Protein AF-A0A8X6KY12-F1 (afdb_monomer)

Foldseek 3Di:
DPPPDPDDQVANVCVVCLCVLLVVVQVVLCVLVVPPPDDDDPLSSLVSQVVVQVVCVVVVHDGVVVSVYDHRDPPPCNVVNVSVVVVVVVVVVD

Radius of gyration: 16.09 Å; Cα contacts (8 Å, |Δi|>4): 59; chains: 1; bounding box: 46×24×41 Å

Solvent-accessible surface area (backbone atoms only — not comparable to full-atom values): 5709 Å² total; per-residue (Å²): 132,88,81,80,62,98,76,70,54,53,43,58,55,40,72,78,37,42,65,74,70,19,43,68,56,47,52,50,51,24,64,73,70,73,35,82,82,68,71,95,43,73,68,45,48,33,52,41,37,44,56,50,41,52,52,36,42,73,73,74,43,72,61,44,58,83,61,55,32,80,73,52,69,79,81,60,74,43,69,62,56,65,48,50,57,51,53,52,58,62,61,74,75,110

Structure (mmCIF, N/CA/C/O backbone):
data_AF-A0A8X6KY12-F1
#
_entry.id   AF-A0A8X6KY12-F1
#
loop_
_atom_site.group_PDB
_atom_site.id
_atom_site.type_symbol
_atom_site.label_atom_id
_atom_site.label_alt_id
_atom_site.label_comp_id
_atom_site.label_asym_id
_atom_site.label_entity_id
_atom_site.label_seq_id
_atom_site.pdbx_PDB_ins_code
_atom_site.Cartn_x
_atom_site.Cartn_y
_atom_site.Cartn_z
_atom_site.occupancy
_atom_site.B_iso_or_equiv
_atom_site.auth_seq_id
_atom_site.auth_comp_id
_atom_site.auth_asym_id
_atom_site.auth_atom_id
_atom_site.pdbx_PDB_model_num
ATOM 1 N N . MET A 1 1 ? 4.746 8.047 -30.392 1.00 36.50 1 MET A N 1
ATOM 2 C CA . MET A 1 1 ? 5.661 7.274 -29.526 1.00 36.50 1 MET A CA 1
ATOM 3 C C . MET A 1 1 ? 5.613 7.928 -28.155 1.00 36.50 1 MET A C 1
ATOM 5 O O . MET A 1 1 ? 6.125 9.029 -28.016 1.00 36.50 1 MET A O 1
ATOM 9 N N . LEU A 1 2 ? 4.886 7.354 -27.192 1.00 43.72 2 LEU A N 1
ATOM 10 C CA . LEU A 1 2 ? 4.843 7.910 -25.837 1.00 43.72 2 LEU A CA 1
ATOM 11 C C . LEU A 1 2 ? 6.179 7.579 -25.163 1.00 43.72 2 LEU A C 1
ATOM 13 O O . LEU A 1 2 ? 6.362 6.480 -24.649 1.00 43.72 2 LEU A O 1
ATOM 17 N N . GLN A 1 3 ? 7.130 8.512 -25.229 1.00 48.81 3 GLN A N 1
ATOM 18 C CA . GLN A 1 3 ? 8.305 8.509 -24.362 1.00 48.81 3 GLN A CA 1
ATOM 19 C C . GLN A 1 3 ? 7.825 8.763 -22.933 1.00 48.81 3 GLN A C 1
ATOM 21 O O . GLN A 1 3 ? 7.796 9.895 -22.460 1.00 48.81 3 GLN A O 1
ATOM 26 N N . ILE A 1 4 ? 7.415 7.702 -22.242 1.00 49.44 4 ILE A N 1
ATOM 27 C CA . ILE A 1 4 ? 7.227 7.748 -20.797 1.00 49.44 4 ILE A CA 1
ATOM 28 C C . ILE A 1 4 ? 8.622 7.584 -20.192 1.00 49.44 4 ILE A C 1
ATOM 30 O O . ILE A 1 4 ? 9.081 6.486 -19.907 1.00 49.44 4 ILE A O 1
ATOM 34 N N . CYS A 1 5 ? 9.312 8.721 -20.123 1.00 48.75 5 CYS A N 1
ATOM 35 C CA . CYS A 1 5 ? 10.351 9.076 -19.165 1.00 48.75 5 CYS A CA 1
ATOM 36 C C . CYS A 1 5 ? 11.328 7.961 -18.759 1.00 48.75 5 CYS A C 1
ATOM 38 O O . CYS A 1 5 ? 11.163 7.310 -17.729 1.00 48.75 5 CYS A O 1
ATOM 40 N N . SER A 1 6 ? 12.435 7.872 -19.492 1.00 55.84 6 SER A N 1
ATOM 41 C CA . SER A 1 6 ? 13.647 7.103 -19.185 1.00 55.84 6 SER A CA 1
ATOM 42 C C . SER A 1 6 ? 14.382 7.499 -17.880 1.00 55.84 6 SER A C 1
ATOM 44 O O . SER A 1 6 ? 15.603 7.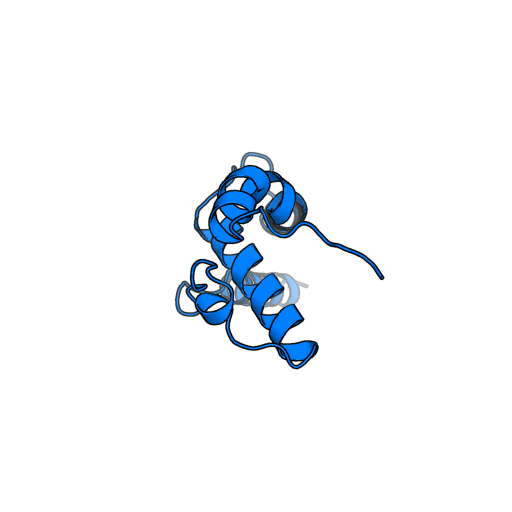397 -17.838 1.00 55.84 6 SER A O 1
ATOM 46 N N . LEU A 1 7 ? 13.713 7.996 -16.829 1.00 55.34 7 LEU A N 1
ATOM 47 C CA . LEU A 1 7 ? 14.395 8.577 -15.654 1.00 55.34 7 LEU A CA 1
ATOM 48 C C . LEU A 1 7 ? 13.754 8.317 -14.282 1.00 55.34 7 LEU A C 1
ATOM 50 O O . LEU A 1 7 ? 14.380 8.636 -13.274 1.00 55.34 7 LEU A O 1
ATOM 54 N N . CYS A 1 8 ? 12.545 7.760 -14.189 1.00 60.50 8 CYS A N 1
ATOM 55 C CA . CYS A 1 8 ? 11.935 7.526 -12.877 1.00 60.50 8 CYS A CA 1
ATOM 56 C C . CYS A 1 8 ? 12.155 6.081 -12.440 1.00 60.50 8 CYS A C 1
ATOM 58 O O . CYS A 1 8 ? 11.584 5.161 -13.023 1.00 60.50 8 CYS A O 1
ATOM 60 N N . ASN A 1 9 ? 12.976 5.882 -11.405 1.00 71.75 9 ASN A N 1
ATOM 61 C CA . ASN A 1 9 ? 13.116 4.573 -10.784 1.00 71.75 9 ASN A CA 1
ATOM 62 C C . ASN A 1 9 ? 11.737 4.144 -10.253 1.00 71.75 9 ASN A C 1
ATOM 64 O O . ASN A 1 9 ? 11.172 4.852 -9.415 1.00 71.75 9 ASN A O 1
ATOM 68 N N . PRO A 1 10 ? 11.188 3.002 -10.691 1.00 74.75 10 PRO A N 1
ATOM 69 C CA . PRO A 1 10 ? 9.849 2.554 -10.302 1.00 74.75 10 PRO A CA 1
ATOM 70 C C . PRO A 1 10 ? 9.685 2.429 -8.781 1.00 74.75 10 PRO A C 1
ATOM 72 O O . PRO A 1 10 ? 8.627 2.758 -8.252 1.00 74.75 10 PRO A O 1
ATOM 75 N N . ASN A 1 11 ? 10.756 2.075 -8.065 1.00 79.69 11 ASN A N 1
ATOM 76 C CA . ASN A 1 11 ? 10.786 2.088 -6.603 1.00 79.69 11 ASN A CA 1
ATOM 77 C C . ASN A 1 11 ? 10.643 3.502 -6.007 1.00 79.69 11 ASN A C 1
ATOM 79 O O . ASN A 1 11 ? 9.859 3.720 -5.091 1.00 79.69 11 ASN A O 1
ATOM 83 N N . GLN A 1 12 ? 11.362 4.493 -6.546 1.00 80.81 12 GLN A N 1
ATOM 84 C CA . GLN A 1 12 ? 11.243 5.881 -6.079 1.00 80.81 12 GLN A CA 1
ATOM 85 C C . GLN A 1 12 ? 9.851 6.442 -6.367 1.00 80.81 12 GLN A C 1
ATOM 87 O O . GLN A 1 12 ? 9.275 7.130 -5.532 1.00 80.81 12 GLN A O 1
ATOM 92 N N . LEU A 1 13 ? 9.289 6.108 -7.529 1.00 82.19 13 LEU A N 1
ATOM 93 C CA . LEU A 1 13 ? 7.934 6.506 -7.888 1.00 82.19 13 LEU A CA 1
ATOM 94 C C . LEU A 1 13 ? 6.897 5.867 -6.955 1.00 82.19 13 LEU A C 1
ATOM 96 O O . LEU A 1 13 ? 5.931 6.525 -6.580 1.00 82.19 13 LEU A O 1
ATOM 100 N N . TRP A 1 14 ? 7.107 4.615 -6.543 1.00 85.75 14 TRP A N 1
ATOM 101 C CA . TRP A 1 14 ? 6.287 3.984 -5.515 1.00 85.75 14 TRP A CA 1
ATOM 102 C C . TRP A 1 14 ? 6.385 4.724 -4.182 1.00 85.75 14 TRP A C 1
ATOM 104 O O . TRP A 1 14 ? 5.369 5.186 -3.682 1.00 85.75 14 TRP A O 1
ATOM 114 N N . ILE A 1 15 ? 7.592 4.914 -3.647 1.00 83.56 15 ILE A N 1
ATOM 115 C CA . ILE A 1 15 ? 7.806 5.570 -2.346 1.00 83.56 15 ILE A CA 1
ATOM 116 C C . ILE A 1 15 ? 7.186 6.975 -2.316 1.00 83.56 15 ILE A C 1
ATOM 118 O O . ILE A 1 15 ? 6.521 7.330 -1.346 1.00 83.56 15 ILE A O 1
ATOM 122 N N . ASN A 1 16 ? 7.339 7.749 -3.392 1.00 85.44 16 ASN A N 1
ATOM 123 C CA . ASN A 1 16 ? 6.844 9.126 -3.466 1.00 85.44 16 ASN A CA 1
ATOM 124 C C . ASN A 1 16 ? 5.318 9.229 -3.604 1.00 85.44 16 ASN A C 1
ATOM 126 O O . ASN A 1 16 ? 4.751 10.279 -3.314 1.00 85.44 16 ASN A O 1
ATOM 130 N N . HIS A 1 17 ? 4.652 8.179 -4.091 1.00 84.31 17 HIS A N 1
ATOM 131 C CA . HIS A 1 17 ? 3.228 8.228 -4.439 1.00 84.31 17 HIS A CA 1
ATOM 132 C C . HIS A 1 17 ? 2.395 7.100 -3.820 1.00 84.31 17 HIS A C 1
ATOM 134 O O . HIS A 1 17 ? 1.229 6.952 -4.179 1.00 84.31 17 HIS A O 1
ATOM 140 N N . GLN A 1 18 ? 2.952 6.303 -2.907 1.00 85.12 18 GLN A N 1
ATOM 141 C CA . GLN A 1 18 ? 2.266 5.156 -2.305 1.00 85.12 18 GLN A CA 1
ATOM 142 C C . GLN A 1 18 ? 0.996 5.556 -1.549 1.00 85.12 18 GLN A C 1
ATOM 144 O O . GLN A 1 18 ? 0.003 4.841 -1.630 1.00 85.12 18 GLN A O 1
ATOM 149 N N . GLU A 1 19 ? 0.985 6.709 -0.876 1.00 87.50 19 GLU A N 1
ATOM 150 C CA . GLU A 1 19 ? -0.200 7.232 -0.180 1.00 87.50 19 GLU A CA 1
ATOM 151 C C . GLU A 1 19 ? -1.325 7.532 -1.167 1.00 87.50 19 GLU A C 1
ATOM 153 O O . GLU A 1 19 ? -2.394 6.938 -1.086 1.00 87.50 19 GLU A O 1
ATOM 158 N N . ILE A 1 20 ? -1.046 8.349 -2.184 1.00 87.25 20 ILE A N 1
ATOM 159 C CA . ILE A 1 20 ? -2.024 8.701 -3.224 1.00 87.25 20 ILE A CA 1
ATOM 160 C C . ILE A 1 20 ? -2.508 7.443 -3.961 1.00 87.25 20 ILE A C 1
ATOM 162 O O . ILE A 1 20 ? -3.694 7.284 -4.229 1.00 87.25 20 ILE A O 1
ATOM 166 N N . ARG A 1 21 ? -1.607 6.501 -4.268 1.00 82.50 21 ARG A N 1
ATOM 167 C CA . ARG A 1 21 ? -1.963 5.252 -4.963 1.00 82.50 21 ARG A CA 1
ATOM 168 C C . ARG A 1 21 ? -2.757 4.267 -4.114 1.00 82.50 21 ARG A C 1
ATOM 170 O O . ARG A 1 21 ? -3.360 3.355 -4.673 1.00 82.50 21 ARG A O 1
ATOM 177 N N . SER A 1 22 ? -2.733 4.413 -2.795 1.00 89.56 22 SER A N 1
ATOM 178 C CA . SER A 1 22 ? -3.457 3.545 -1.867 1.00 89.56 22 SER A CA 1
ATOM 179 C C . SER A 1 22 ? -4.639 4.244 -1.192 1.00 89.56 22 SER A C 1
ATOM 181 O O . SER A 1 22 ? -5.340 3.615 -0.403 1.00 89.56 22 SER A O 1
ATOM 183 N N . GLU A 1 23 ? -4.922 5.501 -1.540 1.00 90.69 23 GLU A N 1
ATOM 184 C CA . GLU A 1 23 ? -6.027 6.292 -0.990 1.00 90.69 23 GLU A CA 1
ATOM 185 C C . GLU A 1 23 ? -7.386 5.619 -1.220 1.00 90.69 23 GLU A C 1
ATOM 187 O O . GLU A 1 23 ? -8.182 5.485 -0.288 1.00 90.69 23 GLU A O 1
ATOM 192 N N . ASP A 1 24 ? -7.628 5.114 -2.432 1.00 89.06 24 ASP A N 1
ATOM 193 C CA . ASP A 1 24 ? -8.860 4.390 -2.761 1.00 89.06 24 ASP A CA 1
ATOM 194 C C . ASP A 1 24 ? -9.028 3.131 -1.898 1.00 89.06 24 ASP A C 1
ATOM 196 O O . ASP A 1 24 ? -10.132 2.808 -1.451 1.00 89.06 24 ASP A O 1
ATOM 200 N N . ILE A 1 25 ? -7.919 2.447 -1.602 1.00 87.56 25 ILE A N 1
ATOM 201 C CA . ILE A 1 25 ? -7.907 1.257 -0.747 1.00 87.56 25 ILE A CA 1
ATOM 202 C C . ILE A 1 25 ? -8.177 1.651 0.698 1.00 87.56 25 ILE A C 1
ATOM 204 O O .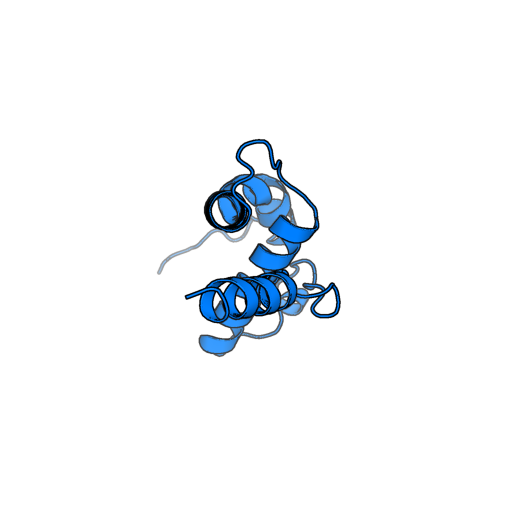 ILE A 1 25 ? -9.029 1.039 1.337 1.00 87.56 25 ILE A O 1
ATOM 208 N N . LEU A 1 26 ? -7.513 2.690 1.208 1.00 89.50 26 LEU A N 1
ATOM 209 C CA . LEU A 1 26 ? -7.778 3.225 2.540 1.00 89.50 26 LEU A CA 1
ATOM 210 C C . LEU A 1 26 ? -9.258 3.592 2.680 1.00 89.50 26 LEU A C 1
ATOM 212 O O . LEU A 1 26 ? -9.908 3.192 3.644 1.00 89.50 26 LEU A O 1
ATOM 216 N N . ARG A 1 27 ? -9.830 4.284 1.691 1.00 88.56 27 ARG A N 1
ATOM 217 C CA . ARG A 1 27 ? -11.249 4.651 1.675 1.00 88.56 27 ARG A CA 1
ATOM 218 C C . ARG A 1 27 ? -12.158 3.426 1.692 1.00 88.56 27 ARG A C 1
ATOM 220 O O . ARG A 1 27 ? -13.147 3.410 2.434 1.00 88.56 27 ARG A O 1
ATOM 227 N N . GLN A 1 28 ? -11.833 2.398 0.911 1.00 86.31 28 GLN A N 1
ATOM 228 C CA . GLN A 1 28 ? -12.578 1.145 0.904 1.00 86.31 28 GLN A CA 1
ATOM 229 C C . GLN A 1 28 ? -12.522 0.465 2.278 1.00 86.31 28 GLN A C 1
ATOM 231 O O . GLN A 1 28 ? -13.568 0.105 2.818 1.00 86.31 28 GLN A O 1
ATOM 236 N N . VAL A 1 29 ? -11.336 0.357 2.883 1.00 85.44 29 VAL A N 1
ATOM 237 C CA . VAL A 1 29 ? -11.149 -0.278 4.195 1.00 85.44 29 VAL A CA 1
ATOM 238 C C . VAL A 1 29 ? -11.855 0.513 5.299 1.00 85.44 29 VAL A C 1
ATOM 240 O O . VAL A 1 29 ? -12.584 -0.088 6.086 1.00 85.44 29 VAL A O 1
ATOM 243 N N . ARG A 1 30 ? -11.749 1.849 5.318 1.00 89.44 30 ARG A N 1
ATOM 244 C CA . ARG A 1 30 ? -12.490 2.726 6.248 1.00 89.44 30 ARG A CA 1
ATOM 245 C C . ARG A 1 30 ? -13.995 2.486 6.171 1.00 89.44 30 ARG A C 1
ATOM 247 O O . ARG A 1 30 ? -14.656 2.301 7.192 1.00 89.44 30 ARG A O 1
ATOM 254 N N . THR A 1 31 ? -14.529 2.438 4.949 1.00 86.62 31 THR A N 1
ATOM 255 C CA . THR A 1 31 ? -15.955 2.180 4.699 1.00 86.62 31 THR A CA 1
ATOM 256 C C . THR A 1 31 ? -16.365 0.797 5.201 1.00 86.62 31 THR A C 1
ATOM 258 O O . THR A 1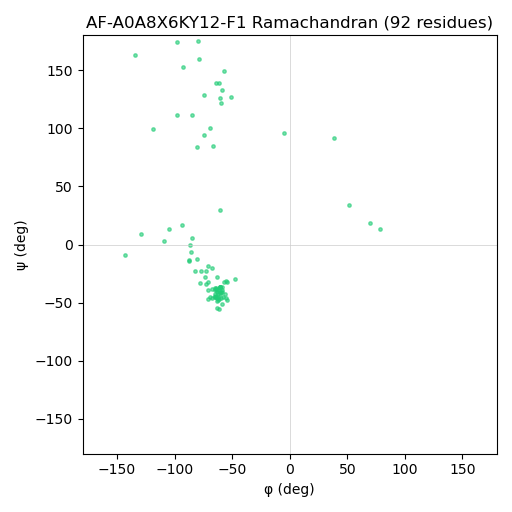 31 ? -17.388 0.651 5.866 1.00 86.62 31 THR A O 1
ATOM 261 N N . GLN A 1 32 ? -15.553 -0.221 4.919 1.00 82.25 32 GLN A N 1
ATOM 262 C CA . GLN A 1 32 ? -15.841 -1.608 5.278 1.00 82.25 32 GLN A CA 1
ATOM 263 C C . GLN A 1 32 ? -15.724 -1.875 6.785 1.00 82.25 32 GLN A C 1
ATOM 265 O O . GLN A 1 32 ? -16.543 -2.596 7.351 1.00 82.25 32 GLN A O 1
ATOM 270 N N . GLN A 1 33 ? -14.735 -1.281 7.454 1.00 82.56 33 GLN A N 1
ATOM 271 C CA . GLN A 1 33 ? -14.513 -1.438 8.893 1.00 82.56 33 GLN A CA 1
ATOM 272 C C . GLN A 1 33 ? -15.338 -0.460 9.739 1.00 82.56 33 GLN A C 1
ATOM 274 O O . GLN A 1 33 ? -15.331 -0.578 10.963 1.00 82.56 33 GLN A O 1
ATOM 279 N N . ARG A 1 34 ? -16.050 0.485 9.103 1.00 85.00 34 ARG A N 1
ATOM 280 C CA . ARG A 1 34 ? -16.713 1.630 9.756 1.00 85.00 34 ARG A CA 1
ATOM 281 C C . ARG A 1 34 ? -15.765 2.407 10.675 1.00 85.00 34 ARG A C 1
ATOM 283 O O . ARG A 1 34 ? -16.179 2.920 11.708 1.00 85.00 34 ARG A O 1
ATOM 290 N N . ASN A 1 35 ? -14.495 2.477 10.289 1.00 84.50 35 ASN A N 1
ATOM 291 C CA . ASN A 1 35 ? -13.455 3.162 11.037 1.00 84.50 35 ASN A CA 1
ATOM 292 C C . ASN A 1 35 ? -12.900 4.289 10.170 1.00 84.50 35 ASN A C 1
ATOM 294 O O . ASN A 1 35 ? -12.108 4.032 9.270 1.00 84.50 35 ASN A O 1
ATOM 298 N N . LEU A 1 36 ? -13.356 5.519 10.406 1.00 85.12 36 LEU A N 1
ATOM 299 C CA . LEU A 1 36 ? -12.921 6.695 9.645 1.00 85.12 36 LEU A CA 1
ATOM 300 C C . LEU A 1 36 ? -11.531 7.185 10.067 1.00 85.12 36 LEU A C 1
ATOM 302 O O . LEU A 1 36 ? -10.844 7.802 9.255 1.00 85.12 36 LEU A O 1
ATOM 306 N N . ASP A 1 37 ? -11.109 6.842 11.284 1.00 87.81 37 ASP A N 1
ATOM 307 C CA . ASP A 1 37 ? -9.839 7.261 11.880 1.00 87.81 37 ASP A CA 1
ATOM 308 C C . ASP A 1 37 ? -8.676 6.332 11.500 1.00 87.81 37 ASP A C 1
ATOM 310 O O . ASP A 1 37 ? -7.540 6.550 11.907 1.00 87.81 37 ASP A O 1
ATOM 314 N N . LEU A 1 38 ? -8.937 5.283 10.708 1.00 86.38 38 LEU A N 1
ATOM 315 C CA . LEU A 1 38 ? -7.888 4.413 10.185 1.00 86.38 38 LEU A CA 1
ATOM 316 C C . LEU A 1 38 ? -6.925 5.234 9.319 1.00 86.38 38 LEU A C 1
ATOM 318 O O . LEU A 1 38 ? -7.363 5.892 8.376 1.00 86.38 38 LEU A O 1
ATOM 322 N N . GLU A 1 39 ? -5.631 5.182 9.606 1.00 91.00 39 GLU A N 1
ATOM 323 C CA . GLU A 1 39 ? -4.586 5.844 8.818 1.00 91.00 39 GLU A CA 1
ATOM 324 C C . GLU A 1 39 ? -3.909 4.875 7.840 1.00 91.00 39 GLU A C 1
ATOM 326 O O . GLU A 1 39 ? -4.188 3.673 7.829 1.00 91.00 39 GLU A O 1
ATOM 331 N N . PHE A 1 40 ? -3.020 5.402 6.995 1.00 87.44 40 PHE A N 1
ATOM 332 C CA . PHE A 1 40 ? -2.191 4.574 6.129 1.00 87.44 40 PHE A CA 1
ATOM 333 C C . PHE A 1 40 ? -1.346 3.607 6.960 1.00 87.44 40 PHE A C 1
ATOM 335 O O . PHE A 1 40 ? -0.690 3.985 7.928 1.00 87.44 40 PHE A O 1
ATOM 342 N N . SER A 1 41 ? -1.345 2.344 6.553 1.00 87.19 41 SER A N 1
ATOM 343 C CA . SER A 1 41 ? -0.590 1.285 7.207 1.00 87.19 41 SER A CA 1
ATOM 344 C C . SER A 1 41 ? 0.132 0.440 6.168 1.00 87.19 41 SER A C 1
ATOM 346 O O . SER A 1 41 ? -0.219 0.430 4.983 1.00 87.19 41 SER A O 1
ATOM 348 N N . THR A 1 42 ? 1.122 -0.328 6.618 1.00 85.56 42 THR A N 1
ATOM 349 C CA . THR A 1 42 ? 1.831 -1.287 5.766 1.00 85.56 42 THR A CA 1
ATOM 350 C C . THR A 1 42 ? 0.869 -2.259 5.080 1.00 85.56 42 THR A C 1
ATOM 352 O O . THR A 1 42 ? 1.110 -2.643 3.942 1.00 85.56 42 THR A O 1
ATOM 355 N N . GLU A 1 43 ? -0.253 -2.609 5.715 1.00 84.31 43 GLU A N 1
ATOM 356 C CA . GLU A 1 43 ? -1.272 -3.488 5.129 1.00 84.31 43 GLU A CA 1
ATOM 357 C C . GLU A 1 43 ? -1.997 -2.833 3.944 1.00 84.31 43 GLU A C 1
ATOM 359 O O . GLU A 1 43 ? -2.258 -3.486 2.933 1.00 84.31 43 GLU A O 1
ATOM 364 N N . ILE A 1 44 ? -2.274 -1.529 4.033 1.00 86.62 44 ILE A N 1
ATOM 365 C CA . ILE A 1 44 ? -2.910 -0.752 2.962 1.00 86.62 44 ILE A CA 1
ATOM 366 C C . ILE A 1 44 ? -1.967 -0.629 1.762 1.00 86.62 44 ILE A C 1
ATOM 368 O O . ILE A 1 44 ? -2.372 -0.889 0.625 1.00 86.62 44 ILE A O 1
ATOM 372 N N . PHE A 1 45 ? -0.694 -0.311 2.009 1.00 88.25 45 PHE A N 1
ATOM 373 C CA . PHE A 1 45 ? 0.323 -0.275 0.957 1.00 88.25 45 PHE A CA 1
ATOM 374 C C . PHE A 1 45 ? 0.544 -1.654 0.331 1.00 88.25 45 PHE A C 1
ATOM 376 O O . PHE A 1 45 ? 0.641 -1.775 -0.890 1.00 88.25 45 PHE A O 1
ATOM 383 N N . ASN A 1 46 ? 0.556 -2.707 1.146 1.00 87.38 46 ASN A N 1
ATOM 384 C CA . ASN A 1 46 ? 0.690 -4.076 0.672 1.00 87.38 46 ASN A CA 1
ATOM 385 C C . ASN A 1 46 ? -0.486 -4.487 -0.228 1.00 87.38 46 ASN A C 1
ATOM 387 O O . ASN A 1 46 ? -0.281 -5.046 -1.304 1.00 87.38 46 ASN A O 1
ATOM 391 N N . LYS A 1 47 ? -1.720 -4.126 0.141 1.00 85.12 47 LYS A N 1
ATOM 392 C CA . LYS A 1 47 ? -2.900 -4.378 -0.696 1.00 85.12 47 LYS A CA 1
ATOM 393 C C . LYS A 1 47 ? -2.841 -3.621 -2.027 1.00 85.12 47 LYS A C 1
ATOM 395 O O . LYS A 1 47 ? -3.203 -4.182 -3.060 1.00 85.12 47 LYS A O 1
ATOM 400 N N . ALA A 1 48 ? -2.320 -2.392 -2.036 1.00 87.81 48 ALA A N 1
ATOM 401 C CA . ALA A 1 48 ? -2.067 -1.656 -3.277 1.00 87.81 48 ALA A CA 1
ATOM 402 C C . ALA A 1 48 ? -1.040 -2.358 -4.179 1.00 87.81 48 ALA A C 1
ATOM 404 O O . ALA A 1 48 ? -1.232 -2.413 -5.398 1.00 87.81 48 ALA A O 1
ATOM 405 N N . LEU A 1 49 ? 0.016 -2.934 -3.599 1.00 86.81 49 LEU A N 1
ATOM 406 C CA . LEU A 1 49 ? 0.998 -3.722 -4.348 1.00 86.81 49 LEU A CA 1
ATOM 407 C C . LEU A 1 49 ? 0.380 -4.990 -4.944 1.00 86.81 49 LEU A C 1
ATOM 409 O O . LEU A 1 49 ? 0.627 -5.266 -6.114 1.00 86.81 49 LEU A O 1
ATOM 413 N N . ILE A 1 50 ? -0.462 -5.713 -4.198 1.00 85.25 50 ILE A N 1
ATOM 414 C CA . ILE A 1 50 ? -1.159 -6.914 -4.695 1.00 85.25 50 ILE A CA 1
ATOM 415 C C . ILE A 1 50 ? -2.027 -6.571 -5.911 1.00 85.25 50 ILE A C 1
ATOM 417 O O . ILE A 1 50 ? -1.873 -7.183 -6.965 1.00 85.25 50 ILE A O 1
ATOM 421 N N . ILE A 1 51 ? -2.880 -5.545 -5.805 1.00 85.31 51 ILE A N 1
ATOM 422 C CA . ILE A 1 51 ? -3.761 -5.127 -6.910 1.00 85.31 51 ILE A CA 1
ATOM 423 C C . ILE A 1 51 ? -2.940 -4.705 -8.132 1.00 85.31 51 ILE A C 1
ATOM 425 O O . ILE A 1 51 ? -3.290 -5.027 -9.269 1.00 85.31 51 ILE A O 1
ATOM 429 N N . THR A 1 52 ? -1.836 -3.989 -7.908 1.00 84.06 52 THR A N 1
ATOM 430 C CA . THR A 1 52 ? -0.933 -3.570 -8.985 1.00 84.06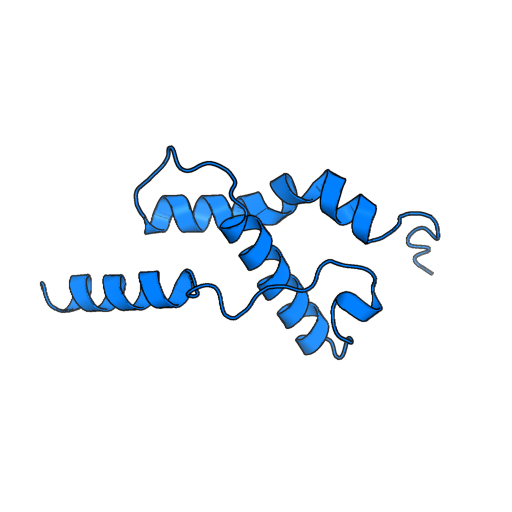 52 THR A CA 1
ATOM 43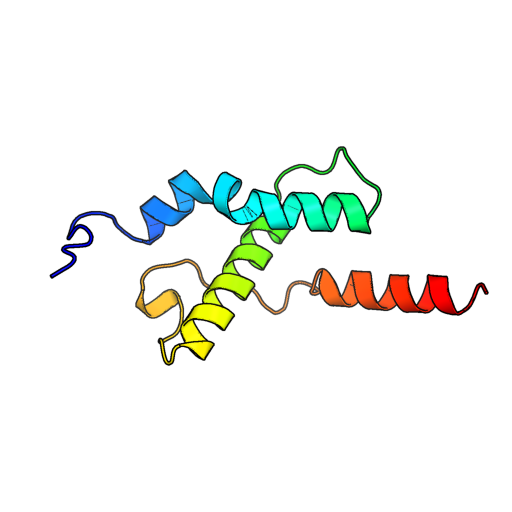1 C C . THR A 1 52 ? -0.293 -4.781 -9.662 1.00 84.06 52 THR A C 1
ATOM 433 O O . THR A 1 52 ? -0.274 -4.850 -10.890 1.00 84.06 52 THR A O 1
ATOM 436 N N . GLU A 1 53 ? 0.190 -5.752 -8.886 1.00 84.38 53 GLU A N 1
ATOM 437 C CA . GLU A 1 53 ? 0.779 -6.990 -9.398 1.00 84.38 53 GLU A CA 1
ATOM 438 C C . GLU A 1 53 ? -0.225 -7.806 -10.212 1.00 84.38 53 GLU A C 1
ATOM 440 O O . GLU A 1 53 ? 0.089 -8.232 -11.323 1.00 84.38 53 GLU A O 1
ATOM 445 N N . ASP A 1 54 ? -1.443 -7.982 -9.704 1.00 82.81 54 ASP A N 1
ATOM 446 C CA . ASP A 1 54 ? -2.485 -8.737 -10.397 1.00 82.81 54 ASP A CA 1
ATOM 447 C C . ASP A 1 54 ? -2.885 -8.052 -11.708 1.00 82.81 54 ASP A C 1
ATOM 449 O O . ASP A 1 54 ? -3.061 -8.718 -12.731 1.00 82.81 54 ASP A O 1
ATOM 453 N N . LYS A 1 55 ? -2.939 -6.712 -11.728 1.00 82.38 55 LYS A N 1
ATOM 454 C CA . LYS A 1 55 ? -3.174 -5.940 -12.955 1.00 82.38 55 LYS A CA 1
ATOM 455 C C . LYS A 1 55 ? -2.049 -6.151 -13.967 1.00 82.38 55 LYS A C 1
ATOM 457 O O . LYS A 1 55 ? -2.330 -6.443 -15.126 1.00 82.38 55 LYS A O 1
ATOM 462 N N . VAL A 1 56 ? -0.790 -6.038 -13.540 1.00 82.75 56 VAL A N 1
ATOM 463 C CA . VAL A 1 56 ? 0.383 -6.257 -14.402 1.00 82.75 56 VAL A CA 1
ATOM 464 C C . VAL A 1 56 ? 0.373 -7.676 -14.966 1.00 82.75 56 VAL A C 1
ATOM 466 O O . VAL A 1 56 ? 0.501 -7.845 -16.178 1.00 82.75 56 VAL A O 1
ATOM 469 N N . ARG A 1 57 ? 0.120 -8.685 -14.126 1.00 78.81 57 ARG A N 1
ATOM 470 C CA . ARG A 1 57 ? 0.042 -10.088 -14.547 1.00 78.81 57 ARG A CA 1
ATOM 471 C 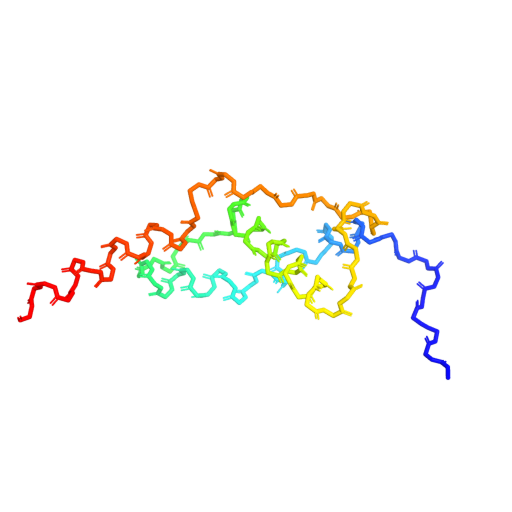C . ARG A 1 57 ? -1.113 -10.330 -15.522 1.00 78.81 57 ARG A C 1
ATOM 473 O O . ARG A 1 57 ? -0.932 -11.032 -16.513 1.00 78.81 57 ARG A O 1
ATOM 480 N N . SER A 1 58 ? -2.271 -9.698 -15.306 1.00 78.31 58 SER A N 1
ATOM 481 C CA . SER A 1 58 ? -3.425 -9.786 -16.219 1.00 78.31 58 SER A CA 1
ATOM 482 C C . SER A 1 58 ? -3.144 -9.209 -17.612 1.00 78.31 58 SER A C 1
ATOM 484 O O . SER A 1 58 ? -3.713 -9.667 -18.598 1.00 78.31 58 SER A O 1
ATOM 486 N N . LEU A 1 59 ? -2.233 -8.237 -17.703 1.00 81.50 59 LEU A N 1
ATOM 487 C CA . LEU A 1 59 ? -1.793 -7.622 -18.957 1.00 81.50 59 LEU A CA 1
ATOM 488 C C . LEU A 1 59 ? -0.664 -8.414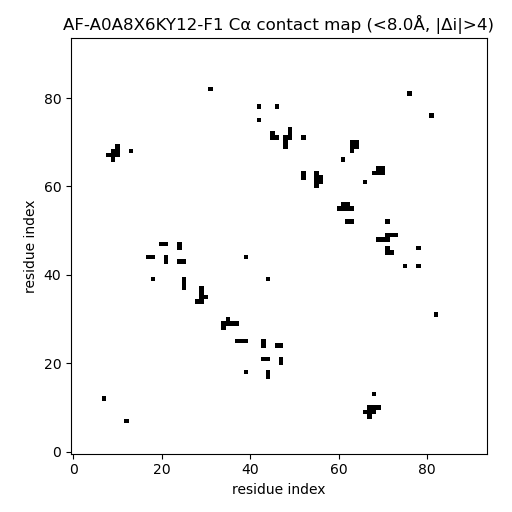 -19.643 1.00 81.50 59 LEU A C 1
ATOM 490 O O . LEU A 1 59 ? -0.115 -7.951 -20.640 1.00 81.50 59 LEU A O 1
ATOM 494 N N . GLY A 1 60 ? -0.303 -9.590 -19.116 1.00 74.56 60 GLY A N 1
ATOM 495 C CA . GLY A 1 60 ? 0.815 -10.403 -19.601 1.00 74.56 60 GLY A CA 1
ATOM 496 C C . GLY A 1 60 ? 2.189 -9.912 -19.136 1.00 74.56 60 GLY A C 1
ATOM 497 O O . GLY A 1 60 ? 3.204 -10.325 -19.692 1.00 74.56 60 GLY A O 1
ATOM 498 N N . GLY A 1 61 ? 2.234 -9.015 -18.148 1.00 71.56 61 GLY A N 1
ATOM 499 C CA . GLY A 1 61 ? 3.465 -8.541 -17.526 1.00 71.56 61 GLY A CA 1
ATOM 500 C C . GLY A 1 61 ? 4.043 -9.526 -16.504 1.00 71.56 61 GLY A C 1
ATOM 501 O O . GLY A 1 61 ? 3.35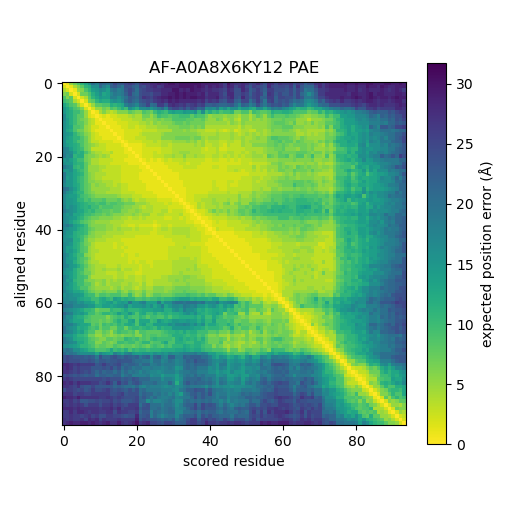0 -10.394 -15.974 1.00 71.56 61 GLY A O 1
ATOM 502 N N . SER A 1 62 ? 5.335 -9.364 -16.228 1.00 75.50 62 SER A N 1
ATOM 503 C CA . SER A 1 62 ? 6.097 -10.145 -15.247 1.00 75.50 62 SER A CA 1
ATOM 504 C C . SER A 1 62 ? 5.868 -9.664 -13.804 1.00 75.50 62 SER A C 1
ATOM 506 O O . SER A 1 62 ? 5.227 -8.642 -13.567 1.00 75.50 62 SER A O 1
ATOM 508 N N . ASP A 1 63 ? 6.440 -10.374 -12.827 1.00 72.38 63 ASP A N 1
ATOM 509 C CA . ASP A 1 63 ? 6.350 -10.020 -11.402 1.00 72.38 63 ASP A CA 1
ATOM 510 C C . ASP A 1 63 ? 6.880 -8.610 -11.109 1.00 72.38 63 ASP A C 1
ATOM 512 O O . ASP A 1 63 ? 7.850 -8.158 -11.726 1.00 72.38 63 ASP A O 1
ATOM 516 N N . LEU A 1 64 ? 6.321 -7.939 -10.095 1.00 74.38 64 LEU A N 1
ATOM 517 C CA . LEU A 1 64 ? 6.707 -6.570 -9.717 1.00 74.38 64 LEU A CA 1
ATOM 518 C C . LEU A 1 64 ? 8.209 -6.416 -9.430 1.00 74.38 64 LEU A C 1
ATOM 520 O O . LEU A 1 64 ? 8.801 -5.382 -9.749 1.00 74.38 64 LEU A O 1
ATOM 524 N N . LYS A 1 65 ? 8.856 -7.476 -8.929 1.00 73.50 65 LYS A N 1
ATOM 525 C CA . LYS A 1 65 ? 10.307 -7.530 -8.707 1.00 73.50 65 LYS A CA 1
ATOM 526 C C . LYS A 1 65 ? 11.114 -7.299 -9.990 1.00 73.50 65 LYS A C 1
ATOM 528 O O . LYS A 1 65 ? 12.154 -6.647 -9.946 1.00 73.50 65 LYS A O 1
ATOM 533 N N . SER A 1 66 ? 10.635 -7.792 -11.133 1.00 70.50 66 SER A N 1
ATOM 534 C CA . SER A 1 66 ? 11.292 -7.595 -12.436 1.00 70.50 66 SER A CA 1
ATOM 535 C C . SER A 1 66 ? 11.256 -6.137 -12.908 1.00 70.50 66 SER A C 1
ATOM 537 O O . SER A 1 66 ? 12.088 -5.720 -13.708 1.00 70.50 66 SER A O 1
ATOM 539 N N . ILE A 1 67 ? 10.327 -5.355 -12.354 1.00 67.88 67 ILE A N 1
ATOM 540 C CA . ILE A 1 67 ? 10.124 -3.932 -12.621 1.00 67.88 67 ILE A CA 1
ATOM 541 C C . ILE A 1 67 ? 10.651 -3.098 -11.438 1.00 67.88 67 ILE A C 1
ATOM 543 O O . ILE A 1 67 ? 10.350 -1.920 -11.330 1.00 67.88 67 ILE A O 1
ATOM 547 N N . GLY A 1 68 ? 11.428 -3.682 -10.517 1.00 73.19 68 GLY A N 1
ATOM 548 C CA . GLY A 1 68 ? 12.059 -2.963 -9.405 1.00 73.19 68 GLY A CA 1
ATOM 549 C C . GLY A 1 68 ? 11.105 -2.456 -8.315 1.00 73.19 68 GLY A C 1
ATOM 550 O O . GLY A 1 68 ? 11.485 -1.562 -7.563 1.00 73.19 68 GLY A O 1
ATOM 551 N N . LEU A 1 69 ? 9.884 -2.991 -8.224 1.00 78.88 69 LEU A N 1
ATOM 552 C CA . LEU A 1 69 ? 8.919 -2.679 -7.164 1.00 78.88 69 LEU A CA 1
ATOM 553 C C . LEU A 1 69 ? 9.039 -3.670 -5.987 1.00 78.88 69 LEU A C 1
ATOM 555 O O . LEU A 1 69 ? 9.457 -4.815 -6.197 1.00 78.88 69 LEU A O 1
ATOM 559 N N . PRO A 1 70 ? 8.680 -3.259 -4.753 1.00 78.44 70 PRO A N 1
ATOM 560 C CA . PRO A 1 70 ? 8.637 -4.167 -3.611 1.00 78.44 70 PRO A CA 1
ATOM 561 C C . PRO A 1 70 ? 7.627 -5.291 -3.854 1.00 78.44 70 PRO A C 1
ATOM 563 O O . PRO A 1 70 ? 6.546 -5.071 -4.402 1.00 78.44 70 PRO A O 1
ATOM 566 N N . GLN A 1 71 ? 8.000 -6.510 -3.462 1.00 79.75 71 GLN A N 1
ATOM 567 C CA . GLN A 1 71 ? 7.143 -7.672 -3.648 1.00 79.75 71 GLN A CA 1
ATOM 568 C C . GLN A 1 71 ? 5.998 -7.626 -2.624 1.00 79.75 71 GLN A C 1
ATOM 570 O O . GLN A 1 71 ? 6.272 -7.470 -1.431 1.00 79.75 71 GLN A O 1
ATOM 575 N N . PRO A 1 72 ? 4.736 -7.755 -3.061 1.00 79.00 72 PRO A N 1
ATOM 576 C CA . PRO A 1 72 ? 3.617 -7.837 -2.139 1.00 79.00 72 PRO A CA 1
ATOM 577 C C . PRO A 1 72 ? 3.714 -9.105 -1.289 1.00 79.00 72 PRO A C 1
ATOM 579 O O . PRO A 1 72 ? 4.022 -10.188 -1.790 1.00 79.00 72 PRO A O 1
ATOM 582 N N . ASN A 1 73 ? 3.407 -8.975 -0.004 1.00 78.50 73 ASN A N 1
ATOM 583 C CA . ASN A 1 73 ? 3.236 -10.105 0.892 1.00 78.50 73 ASN A CA 1
ATOM 584 C C . ASN A 1 73 ? 1.798 -10.630 0.772 1.00 78.50 73 ASN A C 1
ATOM 586 O O . ASN A 1 73 ? 0.855 -9.951 1.168 1.00 78.50 73 ASN A O 1
ATOM 590 N N . ARG A 1 74 ? 1.622 -11.831 0.219 1.00 69.44 74 ARG A N 1
ATOM 591 C CA . ARG A 1 74 ? 0.299 -12.465 0.071 1.00 69.44 74 ARG A CA 1
ATOM 592 C C . ARG A 1 74 ? -0.124 -13.278 1.299 1.00 69.44 74 ARG A C 1
ATOM 594 O O . ARG A 1 74 ? -1.301 -13.590 1.417 1.00 69.44 74 ARG A O 1
ATOM 601 N N . ASP A 1 75 ? 0.808 -13.564 2.210 1.00 62.88 75 ASP A N 1
ATOM 602 C CA . ASP A 1 75 ? 0.569 -14.369 3.416 1.00 62.88 75 ASP A CA 1
ATOM 603 C C . ASP A 1 75 ? 0.081 -13.537 4.609 1.00 62.88 75 ASP A C 1
ATOM 605 O O . ASP A 1 75 ? -0.389 -14.088 5.604 1.00 62.88 75 ASP A O 1
ATOM 609 N N . SER A 1 76 ? 0.173 -12.204 4.550 1.00 54.50 76 SER A N 1
ATOM 610 C CA . SER A 1 76 ? -0.459 -11.354 5.559 1.00 54.50 76 SER A CA 1
ATOM 611 C C . SER A 1 76 ? -1.967 -11.451 5.366 1.00 54.50 76 SER A C 1
ATOM 613 O O . SER A 1 76 ? -2.456 -10.820 4.428 1.00 54.50 76 SER A O 1
ATOM 615 N N . ASN A 1 77 ? -2.642 -12.267 6.197 1.00 52.44 77 ASN A N 1
ATOM 616 C CA . ASN A 1 77 ? -4.100 -12.397 6.341 1.00 52.44 77 ASN A CA 1
ATOM 617 C C . ASN A 1 77 ? -4.814 -11.374 5.476 1.00 52.44 77 ASN A C 1
ATOM 619 O O . ASN A 1 77 ? -4.882 -10.198 5.856 1.00 52.44 77 ASN A O 1
ATOM 623 N N . SER A 1 78 ? -5.221 -11.801 4.276 1.00 56.06 78 SER A N 1
ATOM 624 C CA . SER A 1 78 ? -5.757 -10.879 3.294 1.00 56.06 78 SER A CA 1
ATOM 625 C C . SER A 1 78 ? -6.833 -10.086 4.013 1.00 56.06 78 SER A C 1
ATOM 627 O O . SER A 1 78 ? -7.712 -10.663 4.651 1.00 56.06 78 SER A O 1
ATOM 629 N N . ILE A 1 79 ? -6.763 -8.755 3.972 1.00 57.22 79 ILE A N 1
ATOM 630 C CA . ILE A 1 79 ? -7.839 -7.909 4.501 1.00 57.22 79 ILE A CA 1
ATOM 631 C C . ILE A 1 79 ? -9.187 -8.443 3.971 1.00 57.22 79 ILE A C 1
ATOM 633 O O . ILE A 1 79 ? -10.198 -8.387 4.648 1.00 57.22 79 ILE A O 1
ATOM 637 N N . GLU A 1 80 ? -9.178 -9.045 2.783 1.00 56.38 80 GLU A N 1
ATOM 638 C CA . GLU A 1 80 ? -10.265 -9.799 2.166 1.00 56.38 80 GLU A CA 1
ATOM 639 C C . GLU A 1 80 ? -10.773 -11.022 2.955 1.00 56.38 80 GLU A C 1
ATOM 641 O O . GLU A 1 80 ? -11.983 -11.192 3.019 1.00 56.38 80 GLU A O 1
ATOM 646 N N . ASP A 1 81 ? -9.922 -11.819 3.607 1.00 53.69 81 ASP A N 1
ATOM 647 C CA . ASP A 1 81 ? -10.328 -12.936 4.476 1.00 53.69 81 ASP A CA 1
ATOM 648 C C . ASP A 1 81 ? -11.000 -12.426 5.758 1.00 53.69 81 ASP A C 1
ATOM 650 O O . ASP A 1 81 ? -12.102 -12.858 6.098 1.00 53.69 81 ASP A O 1
ATOM 654 N N . VAL A 1 82 ? -10.423 -11.400 6.396 1.00 56.22 82 VAL A N 1
ATOM 655 C CA . VAL A 1 82 ? -11.035 -10.720 7.559 1.00 56.22 82 VAL A CA 1
ATOM 656 C C . VAL A 1 82 ? -12.395 -10.105 7.192 1.00 56.22 82 VAL A C 1
ATOM 658 O O . VAL A 1 82 ? -13.342 -10.091 7.983 1.00 56.22 82 VAL A O 1
ATOM 661 N N . LEU A 1 83 ? -12.517 -9.579 5.973 1.00 54.59 83 LEU A N 1
ATOM 662 C CA . LEU A 1 83 ? -13.755 -8.989 5.461 1.00 54.59 83 LEU A CA 1
ATOM 663 C C . LEU A 1 83 ? -14.778 -10.040 5.015 1.00 54.59 83 LEU A C 1
ATOM 665 O O . LEU A 1 83 ? -15.986 -9.824 5.164 1.00 54.59 83 LEU A O 1
ATOM 669 N N . ARG A 1 84 ? -14.322 -11.177 4.488 1.00 56.00 84 ARG A N 1
ATOM 670 C CA . ARG A 1 84 ? -15.166 -12.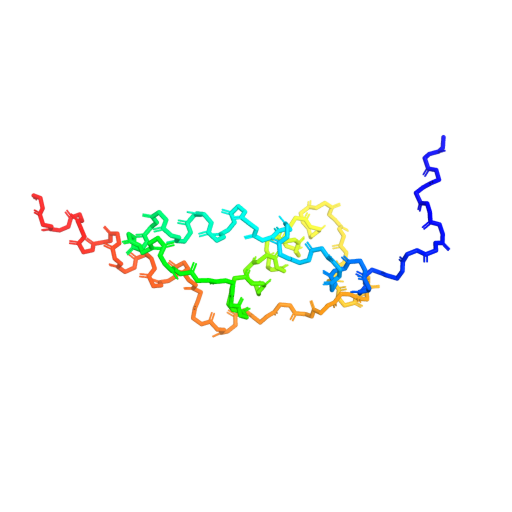311 4.112 1.00 56.00 84 ARG A CA 1
ATOM 671 C C . ARG A 1 84 ? -15.826 -12.908 5.350 1.00 56.00 84 ARG A C 1
ATOM 673 O O . ARG A 1 84 ? -17.040 -13.078 5.358 1.00 56.00 84 ARG A O 1
ATOM 680 N N . GLU A 1 85 ? -15.080 -13.111 6.431 1.00 52.59 85 GLU A N 1
ATOM 681 C CA . GLU A 1 85 ? -15.642 -13.583 7.704 1.00 52.59 85 GLU A CA 1
ATOM 682 C C . GLU A 1 85 ? -16.722 -12.632 8.257 1.00 52.59 85 GLU A C 1
ATOM 684 O O . GLU A 1 85 ? -17.790 -13.074 8.687 1.00 52.59 85 GLU A O 1
ATOM 689 N N . ARG A 1 86 ? -16.516 -11.309 8.169 1.00 51.66 86 ARG A N 1
ATOM 690 C CA . ARG A 1 86 ? -17.507 -10.319 8.637 1.00 51.66 86 ARG A CA 1
ATOM 691 C C . ARG A 1 86 ? -18.760 -10.221 7.765 1.00 51.66 86 ARG A C 1
ATOM 693 O O . ARG A 1 86 ? -19.835 -9.928 8.285 1.00 51.66 86 ARG A O 1
ATOM 700 N N . THR A 1 87 ? -18.652 -10.441 6.457 1.00 51.47 87 THR A N 1
ATOM 701 C CA . THR A 1 87 ? -19.819 -10.414 5.554 1.00 51.47 87 THR A CA 1
ATOM 702 C C . THR A 1 87 ? -20.713 -11.643 5.727 1.00 51.47 87 THR A C 1
ATOM 704 O O . THR A 1 87 ? -21.939 -11.501 5.681 1.00 51.47 87 THR A O 1
ATOM 707 N N . TYR A 1 88 ? -20.142 -12.812 6.033 1.00 52.22 88 TYR A N 1
ATOM 708 C CA . TYR A 1 88 ? -20.925 -13.976 6.465 1.00 52.22 88 TYR A CA 1
ATOM 709 C C . TYR A 1 88 ? -21.656 -13.708 7.791 1.00 52.22 88 TYR A C 1
ATOM 711 O O . TYR A 1 88 ? -22.867 -13.890 7.863 1.00 52.22 88 TYR A O 1
ATOM 719 N N . TYR A 1 89 ? -20.983 -13.132 8.791 1.00 48.31 89 TYR A N 1
ATOM 720 C CA . TYR A 1 89 ? -21.614 -12.831 10.084 1.00 48.31 89 TYR A CA 1
ATOM 721 C C . TYR A 1 89 ? -22.814 -11.866 9.984 1.00 48.31 89 TYR A C 1
ATOM 723 O O . TYR A 1 89 ? -23.813 -12.018 10.682 1.00 48.31 89 TYR A O 1
ATOM 731 N N . ILE A 1 90 ? -22.755 -10.871 9.090 1.00 54.75 90 ILE A N 1
ATOM 732 C CA . ILE A 1 90 ? -23.866 -9.923 8.877 1.00 54.75 90 ILE A CA 1
ATOM 733 C C . ILE A 1 90 ? -25.035 -10.571 8.114 1.00 54.75 90 ILE A C 1
ATOM 735 O O . ILE A 1 90 ? -26.179 -10.152 8.285 1.00 54.75 90 ILE A O 1
ATOM 739 N N . SER A 1 91 ? -24.771 -11.577 7.276 1.00 52.03 91 SER A N 1
ATOM 740 C CA . SER A 1 91 ? -25.817 -12.264 6.506 1.00 52.03 91 SER A CA 1
ATOM 741 C C . SER A 1 91 ? -26.548 -13.352 7.299 1.00 52.03 91 SER A C 1
ATOM 743 O O . SER A 1 91 ? -27.703 -13.622 6.986 1.00 52.03 91 SER A O 1
ATOM 745 N N . GLU A 1 92 ? -25.944 -13.898 8.358 1.00 57.56 92 GLU A N 1
ATOM 746 C CA . GLU A 1 92 ? -26.586 -14.838 9.297 1.00 57.56 92 GLU A CA 1
ATOM 747 C C . GLU A 1 92 ? -27.473 -14.172 10.365 1.00 57.56 92 GLU A C 1
ATOM 749 O O . GLU A 1 92 ? -28.249 -14.849 11.033 1.00 57.56 92 GLU A O 1
ATOM 754 N N . LEU A 1 93 ? -27.394 -12.848 10.527 1.00 54.72 93 LEU A N 1
ATOM 755 C CA . LEU A 1 93 ? -28.192 -12.076 11.493 1.00 54.72 93 LEU A CA 1
ATOM 756 C C . LEU A 1 93 ? -29.495 -11.496 10.902 1.00 54.72 93 LEU A C 1
ATOM 758 O O . LEU A 1 93 ? -30.067 -10.572 11.486 1.00 54.72 93 LEU A O 1
ATOM 762 N N . ARG A 1 94 ? -29.953 -11.995 9.746 1.00 41.34 94 ARG A N 1
ATOM 763 C CA . ARG A 1 94 ? -31.151 -11.504 9.045 1.00 41.34 94 ARG A CA 1
ATOM 764 C C . ARG A 1 94 ? -32.298 -12.503 9.041 1.00 41.34 94 ARG A C 1
ATOM 766 O O . ARG A 1 94 ? -32.036 -13.693 8.776 1.00 41.34 94 ARG A O 1
#

Secondary structure (DSSP, 8-state):
-----TT--HHHHHHHHHHHHHHHHHHHHHHHHT-TT----HHHHHHHHHHHHHHHHHTT---GGGGTPPPP-S-S--HHHHHHHHHHHHHTT-

Mean predicted aligned error: 11.48 Å

Sequence (94 aa):
MLQICSLCNPNQLWINHQEIRSEDILRQVRTQQRNLDLEFSTEIFNKALIITEDKVRSLGGSDLKSIGLPQPNRDSNSIEDVLRERTYYISELR

pLDDT: mean 73.65, std 14.76, range [36.5, 91.0]

Organism: Trichonephila clavata (NCBI:txid2740835)